Protein AF-A0A2N6ND00-F1 (afdb_monomer_lite)

Structure (mmCIF, N/CA/C/O backbone):
data_AF-A0A2N6ND00-F1
#
_entry.id   AF-A0A2N6ND00-F1
#
loop_
_atom_site.group_PDB
_atom_site.id
_atom_site.type_symbol
_atom_site.label_atom_id
_atom_site.label_alt_id
_atom_site.label_comp_id
_atom_site.label_asym_id
_atom_site.label_entity_id
_atom_site.label_seq_id
_atom_site.pdbx_PDB_ins_code
_atom_site.Cartn_x
_atom_site.Cartn_y
_atom_site.Cartn_z
_atom_site.occupancy
_atom_site.B_iso_or_equiv
_atom_site.auth_seq_id
_atom_site.auth_comp_id
_atom_site.auth_asym_id
_atom_site.auth_atom_id
_atom_site.pdbx_PDB_model_num
ATOM 1 N N . MET A 1 1 ? 11.992 11.619 1.121 1.00 52.19 1 MET A N 1
ATOM 2 C CA . MET A 1 1 ? 11.443 10.351 0.588 1.00 52.19 1 MET A CA 1
ATOM 3 C C . MET A 1 1 ? 12.521 9.274 0.631 1.00 52.19 1 MET A C 1
ATOM 5 O O . MET A 1 1 ? 13.525 9.380 -0.052 1.00 52.19 1 MET A O 1
ATOM 9 N N . HIS A 1 2 ? 12.404 8.328 1.546 1.00 53.09 2 HIS A N 1
ATOM 10 C CA . HIS A 1 2 ? 13.396 7.275 1.751 1.00 53.09 2 HIS A CA 1
ATOM 11 C C . HIS A 1 2 ? 12.989 6.068 0.902 1.00 53.09 2 HIS A C 1
ATOM 13 O O . HIS A 1 2 ? 11.805 5.759 0.855 1.00 53.09 2 HIS A O 1
ATOM 19 N N . MET A 1 3 ? 13.927 5.393 0.233 1.00 56.31 3 MET A N 1
ATOM 20 C CA . MET A 1 3 ? 13.636 4.050 -0.269 1.00 56.31 3 MET A CA 1
ATOM 21 C C . MET A 1 3 ? 13.481 3.129 0.936 1.00 56.31 3 MET A C 1
ATOM 23 O O . MET A 1 3 ? 14.463 2.821 1.609 1.00 56.31 3 MET A O 1
ATOM 27 N N . THR A 1 4 ? 12.254 2.693 1.205 1.00 61.47 4 THR A N 1
ATOM 28 C CA . THR A 1 4 ? 11.994 1.665 2.213 1.00 61.47 4 THR A CA 1
ATOM 29 C C . THR A 1 4 ? 12.419 0.311 1.647 1.00 61.47 4 THR A C 1
ATOM 31 O O . THR A 1 4 ? 11.641 -0.390 0.999 1.00 61.47 4 THR A O 1
ATOM 34 N N . GLU A 1 5 ? 13.694 -0.025 1.846 1.00 63.81 5 GLU A N 1
ATOM 35 C CA . GLU A 1 5 ? 14.272 -1.328 1.480 1.00 63.81 5 GLU A CA 1
ATOM 36 C C . GLU A 1 5 ? 14.018 -2.401 2.549 1.00 63.81 5 GLU A C 1
ATOM 38 O O . GLU A 1 5 ? 14.155 -3.595 2.287 1.00 63.81 5 GLU A O 1
ATOM 43 N N . VAL A 1 6 ? 13.644 -1.978 3.758 1.00 74.44 6 VAL A N 1
ATOM 44 C CA . VAL A 1 6 ? 13.417 -2.852 4.909 1.00 74.44 6 VAL A CA 1
ATOM 45 C C . VAL A 1 6 ? 11.922 -2.956 5.169 1.00 74.44 6 VAL A C 1
ATOM 47 O O . VAL A 1 6 ? 11.219 -1.948 5.205 1.00 74.44 6 VAL A O 1
ATOM 50 N N . LEU A 1 7 ? 11.442 -4.185 5.357 1.00 73.88 7 LEU A N 1
ATOM 51 C CA . LEU A 1 7 ? 10.077 -4.434 5.806 1.00 73.88 7 LEU A CA 1
ATOM 52 C C . LEU A 1 7 ? 9.805 -3.661 7.106 1.00 73.88 7 LEU A C 1
ATOM 54 O O . LEU A 1 7 ? 10.643 -3.709 8.011 1.00 73.88 7 LEU A O 1
ATOM 58 N N . PRO A 1 8 ? 8.643 -2.999 7.240 1.00 81.38 8 PRO A N 1
ATOM 59 C CA . PRO A 1 8 ? 8.178 -2.563 8.547 1.00 81.38 8 PRO A CA 1
ATOM 60 C C . PRO A 1 8 ? 8.173 -3.746 9.520 1.00 81.38 8 PRO A C 1
ATOM 62 O O . PRO A 1 8 ? 7.940 -4.891 9.120 1.00 81.38 8 PRO A O 1
ATOM 65 N N . GLU A 1 9 ? 8.438 -3.473 10.795 1.00 90.50 9 GLU A N 1
ATOM 66 C CA . GLU A 1 9 ? 8.242 -4.477 11.836 1.00 90.50 9 GLU A CA 1
ATOM 67 C C . GLU A 1 9 ? 6.787 -4.959 11.801 1.00 90.50 9 GLU A C 1
ATOM 69 O O . GLU A 1 9 ? 5.864 -4.152 11.700 1.00 90.50 9 GLU A O 1
ATOM 74 N N . ALA A 1 10 ? 6.580 -6.275 11.840 1.00 90.62 10 ALA A N 1
ATOM 75 C CA . ALA A 1 10 ? 5.242 -6.844 11.745 1.00 90.62 10 ALA A CA 1
ATOM 76 C C . ALA A 1 10 ? 4.348 -6.309 12.875 1.00 90.62 10 ALA A C 1
ATOM 78 O O . ALA A 1 10 ? 4.723 -6.383 14.044 1.00 90.62 10 ALA A O 1
ATOM 79 N N . GLY A 1 11 ? 3.164 -5.799 12.529 1.00 94.62 11 GLY A N 1
ATOM 80 C CA . GLY A 1 11 ? 2.217 -5.239 13.498 1.00 94.62 11 GLY A CA 1
ATOM 81 C C . GLY A 1 11 ? 2.370 -3.732 13.724 1.00 94.62 11 GLY A C 1
ATOM 82 O O . GLY A 1 11 ? 1.474 -3.118 14.304 1.00 94.62 11 GLY A O 1
ATOM 83 N N . VAL A 1 12 ? 3.445 -3.100 13.234 1.00 94.75 12 VAL A N 1
ATOM 84 C CA . VAL A 1 12 ? 3.668 -1.665 13.460 1.00 94.75 12 VAL A CA 1
ATOM 85 C C . VAL A 1 12 ? 2.579 -0.801 12.819 1.00 94.75 12 VAL A C 1
ATOM 87 O O . VAL A 1 12 ? 2.194 0.222 13.385 1.00 94.75 12 VAL A O 1
ATOM 90 N N . ILE A 1 13 ? 2.043 -1.198 11.659 1.00 94.25 13 ILE A N 1
ATOM 91 C CA . ILE A 1 13 ? 0.960 -0.461 10.993 1.00 94.25 13 ILE A CA 1
ATOM 92 C C . ILE A 1 13 ? -0.318 -0.600 11.814 1.00 94.25 13 ILE A C 1
ATOM 94 O O . ILE A 1 13 ? -1.004 0.392 12.058 1.00 94.25 13 ILE A O 1
ATOM 98 N N . THR A 1 14 ? -0.600 -1.806 12.298 1.00 96.88 14 THR A N 1
ATOM 99 C CA . THR A 1 14 ? -1.745 -2.096 13.165 1.00 96.88 14 THR A CA 1
ATOM 100 C C . THR A 1 14 ? -1.694 -1.270 14.448 1.00 96.88 14 THR A C 1
ATOM 102 O O . THR A 1 14 ? -2.686 -0.635 14.815 1.00 96.88 14 THR A O 1
ATOM 105 N N . ASP A 1 15 ? -0.533 -1.202 15.096 1.00 97.88 15 ASP A N 1
ATOM 106 C CA . ASP A 1 15 ? -0.332 -0.425 16.320 1.00 97.88 15 ASP A CA 1
ATOM 107 C C . ASP A 1 15 ? -0.514 1.078 16.081 1.00 97.88 15 ASP A C 1
ATOM 109 O O . ASP A 1 15 ? -1.209 1.754 16.849 1.00 97.88 15 ASP A O 1
ATOM 113 N N . MET A 1 16 ? 0.036 1.605 14.981 1.00 96.50 16 MET A N 1
ATOM 114 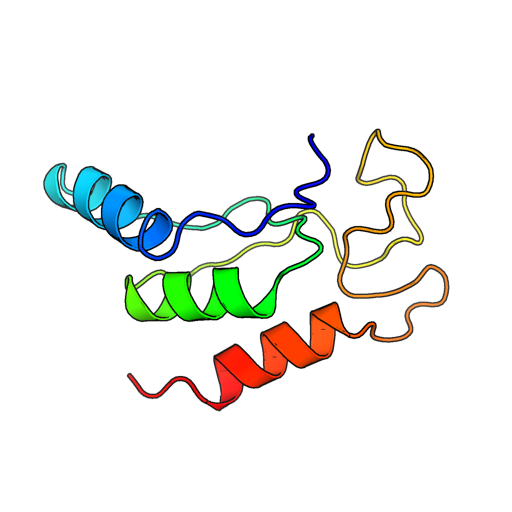C CA . MET A 1 16 ? -0.180 2.998 14.581 1.00 96.50 16 MET A CA 1
ATOM 115 C C . MET A 1 16 ? -1.666 3.283 14.339 1.00 96.50 16 MET A C 1
ATO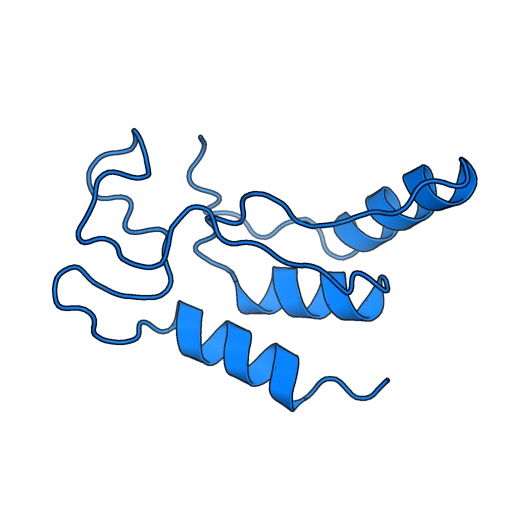M 117 O O . MET A 1 16 ? -2.196 4.274 14.846 1.00 96.50 16 MET A O 1
ATOM 121 N N . VAL A 1 17 ? -2.361 2.404 13.611 1.00 97.06 17 VAL A N 1
ATOM 122 C CA . VAL A 1 17 ? -3.795 2.549 13.333 1.00 97.06 17 VAL A CA 1
ATOM 123 C C . VAL A 1 17 ? -4.608 2.547 14.626 1.00 97.06 17 VAL A C 1
ATOM 125 O O . VAL A 1 17 ? -5.451 3.424 14.816 1.00 97.06 17 VAL A O 1
ATOM 128 N N . ASN A 1 18 ? -4.331 1.618 15.541 1.00 97.81 18 ASN A N 1
ATOM 129 C CA . ASN A 1 18 ? -5.006 1.539 16.835 1.00 97.81 18 ASN A CA 1
ATOM 130 C C . ASN A 1 18 ? -4.776 2.797 17.682 1.00 97.81 18 ASN A C 1
ATOM 132 O O . ASN A 1 18 ? -5.719 3.310 18.290 1.00 97.81 18 ASN A O 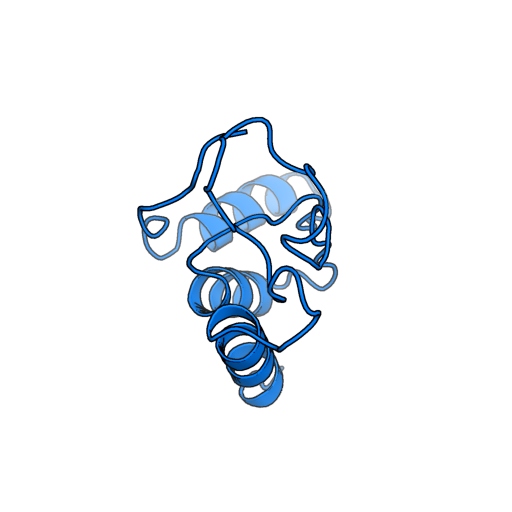1
ATOM 136 N N . SER A 1 19 ? -3.553 3.332 17.675 1.00 98.06 19 SER A N 1
ATOM 137 C CA . SER A 1 19 ? -3.211 4.572 18.374 1.00 98.06 19 SER A CA 1
ATOM 138 C C . SER A 1 19 ? -4.063 5.749 17.887 1.00 98.06 19 SER A C 1
ATOM 140 O O . SER A 1 19 ? -4.724 6.405 18.694 1.00 98.06 19 SER A O 1
ATOM 142 N N . TYR A 1 20 ? -4.163 5.969 16.572 1.00 97.50 20 TYR A N 1
ATOM 143 C CA . TYR A 1 20 ? -4.998 7.045 16.023 1.00 97.50 20 TYR A CA 1
ATOM 144 C C . TYR A 1 20 ? -6.502 6.794 16.206 1.00 97.50 20 TYR A C 1
ATOM 146 O O . TYR A 1 20 ? -7.236 7.719 16.564 1.00 97.50 20 TYR A O 1
ATOM 154 N N . LYS A 1 21 ? -6.969 5.548 16.056 1.00 96.31 21 LYS A N 1
ATOM 155 C CA . LYS A 1 21 ? -8.373 5.184 16.312 1.00 96.31 21 LYS A CA 1
ATOM 156 C C . LYS A 1 21 ? -8.781 5.434 17.765 1.00 96.31 21 LYS A C 1
ATOM 158 O O . LYS A 1 21 ? -9.910 5.853 18.006 1.00 96.31 21 LYS A O 1
ATOM 163 N N . SER A 1 22 ? -7.870 5.260 18.729 1.00 97.75 22 SER A N 1
ATOM 164 C CA . SER A 1 22 ? -8.132 5.573 20.145 1.00 97.75 22 SER A CA 1
ATOM 165 C C . SER A 1 22 ? -8.431 7.058 20.398 1.00 97.75 22 SER A C 1
ATOM 167 O O . SER A 1 22 ? -9.088 7.402 21.378 1.00 97.75 22 SER A O 1
ATOM 169 N N . LEU A 1 23 ? -8.008 7.931 19.477 1.00 98.06 23 LEU A N 1
ATOM 170 C CA . LEU A 1 23 ? -8.296 9.365 19.476 1.00 98.06 23 LEU A CA 1
ATOM 171 C C . LEU A 1 23 ? -9.579 9.717 18.699 1.00 98.06 23 LEU A C 1
ATOM 173 O O . LEU A 1 23 ? -9.902 10.895 18.560 1.00 98.06 23 LEU A O 1
ATOM 177 N N . GLY A 1 24 ? -10.302 8.721 18.173 1.00 97.50 24 GLY A N 1
ATOM 178 C CA . GLY A 1 24 ? -11.470 8.919 17.313 1.00 97.50 24 GLY A CA 1
ATOM 179 C C . GLY A 1 24 ? -11.124 9.367 15.890 1.00 97.50 24 GLY A C 1
ATOM 180 O O . GLY A 1 24 ? -11.974 9.947 15.219 1.00 97.50 24 GLY A O 1
ATOM 181 N N . LEU A 1 25 ? -9.883 9.141 15.440 1.00 97.12 25 LEU A N 1
ATOM 182 C CA . LEU A 1 25 ? -9.414 9.531 14.111 1.00 97.12 25 LEU A CA 1
ATOM 183 C C . LEU A 1 25 ? -9.475 8.361 13.124 1.00 97.12 25 LEU A C 1
ATOM 185 O O . LEU A 1 25 ? -9.200 7.211 13.468 1.00 97.12 25 LEU A O 1
ATOM 189 N N . GLU A 1 26 ? -9.781 8.682 11.870 1.00 95.31 26 GLU A N 1
ATOM 190 C CA . GLU A 1 26 ? -9.636 7.766 10.740 1.00 95.31 26 GLU A CA 1
ATOM 191 C C . GLU A 1 26 ? -8.195 7.765 10.226 1.00 95.31 26 GLU A C 1
ATOM 193 O O . GLU A 1 26 ? -7.503 8.787 10.257 1.00 95.31 26 GLU A O 1
ATOM 198 N N . VAL A 1 27 ? -7.753 6.620 9.708 1.00 96.25 27 VAL A N 1
ATOM 199 C CA . VAL A 1 27 ? -6.395 6.436 9.191 1.00 96.25 27 VAL A CA 1
ATOM 200 C C . VAL A 1 27 ? -6.461 5.958 7.749 1.00 96.25 27 VAL A C 1
ATOM 202 O O . VAL A 1 27 ? -7.218 5.047 7.424 1.00 96.25 27 VAL A O 1
ATOM 205 N N . ARG A 1 28 ? -5.641 6.574 6.896 1.00 96.00 28 ARG A N 1
ATOM 206 C CA . ARG A 1 28 ? -5.463 6.216 5.486 1.00 96.00 28 ARG A CA 1
ATOM 207 C C . ARG A 1 28 ? -3.980 6.200 5.136 1.00 96.00 28 ARG A C 1
ATOM 209 O O . ARG A 1 28 ? -3.211 6.965 5.721 1.00 96.00 28 ARG A O 1
ATOM 216 N N . ILE A 1 29 ? -3.592 5.403 4.146 1.00 94.12 29 ILE A N 1
ATOM 217 C CA . ILE A 1 29 ? -2.254 5.493 3.550 1.00 94.12 29 ILE A CA 1
ATOM 218 C C . ILE A 1 29 ? -2.331 6.500 2.404 1.00 94.12 29 ILE A C 1
ATOM 220 O O . ILE A 1 29 ? -3.061 6.281 1.443 1.00 94.12 29 ILE A O 1
ATOM 224 N N . ALA A 1 30 ? -1.609 7.615 2.510 1.00 93.12 30 ALA A N 1
ATOM 225 C CA . ALA A 1 30 ? -1.732 8.725 1.562 1.00 93.12 30 ALA A CA 1
ATOM 226 C C . ALA A 1 30 ? -0.699 8.704 0.418 1.00 93.12 30 ALA A C 1
ATOM 228 O O . ALA A 1 30 ? -0.990 9.200 -0.668 1.00 93.12 30 ALA A O 1
ATOM 229 N N . GLU A 1 31 ? 0.501 8.166 0.651 1.00 89.06 31 GLU A N 1
ATOM 230 C CA . GLU A 1 31 ? 1.653 8.376 -0.242 1.00 89.06 31 GLU A CA 1
ATOM 231 C C . GLU A 1 31 ? 2.552 7.128 -0.324 1.00 89.06 31 GLU A C 1
ATOM 233 O O . GLU A 1 31 ? 3.744 7.190 -0.053 1.00 89.06 31 GLU A O 1
ATOM 238 N N . MET A 1 32 ? 1.992 5.956 -0.641 1.00 86.94 32 MET A N 1
ATOM 239 C CA . MET A 1 32 ? 2.764 4.708 -0.625 1.00 86.94 32 MET A CA 1
ATOM 240 C C . MET A 1 32 ? 3.746 4.593 -1.801 1.00 86.94 32 MET A C 1
ATOM 242 O O . MET A 1 32 ? 3.339 4.533 -2.966 1.00 86.94 32 MET A O 1
ATOM 246 N N . ASP A 1 33 ? 5.030 4.458 -1.478 1.00 77.06 33 ASP A N 1
ATOM 247 C CA . ASP A 1 33 ? 6.159 4.285 -2.396 1.00 77.06 33 ASP A CA 1
ATOM 248 C C . ASP A 1 33 ? 7.139 3.204 -1.888 1.00 77.06 33 ASP A C 1
ATOM 250 O O . ASP A 1 33 ? 8.318 3.439 -1.628 1.00 77.06 33 ASP A O 1
ATOM 254 N N . ALA A 1 34 ? 6.648 1.979 -1.710 1.00 67.31 34 ALA A N 1
ATOM 255 C CA . ALA A 1 34 ? 7.432 0.895 -1.123 1.00 67.31 34 ALA A CA 1
ATOM 256 C C . ALA A 1 34 ? 7.935 -0.094 -2.180 1.00 67.31 34 ALA A C 1
ATOM 258 O O . ALA A 1 34 ? 7.210 -0.472 -3.086 1.00 67.31 34 ALA A O 1
ATOM 259 N N . VAL A 1 35 ? 9.122 -0.674 -1.993 1.00 67.31 35 VAL A N 1
ATOM 260 C CA . VAL A 1 35 ? 9.500 -1.877 -2.765 1.00 67.31 35 VAL A CA 1
ATOM 261 C C . VAL A 1 35 ? 8.639 -3.085 -2.345 1.00 67.31 35 VAL A C 1
ATOM 263 O O . VAL A 1 35 ? 8.480 -4.048 -3.096 1.00 67.31 35 VAL A O 1
ATOM 266 N N . ILE A 1 36 ? 8.035 -3.021 -1.152 1.00 75.25 36 ILE A N 1
ATOM 267 C CA . ILE A 1 36 ? 7.421 -4.156 -0.459 1.00 75.25 36 ILE A CA 1
ATOM 268 C C . ILE A 1 36 ? 5.913 -3.944 -0.260 1.00 75.25 36 ILE A C 1
ATOM 270 O O . ILE A 1 36 ? 5.381 -3.981 0.848 1.00 75.25 36 ILE A O 1
ATOM 274 N N . TYR A 1 37 ? 5.209 -3.711 -1.365 1.00 80.06 37 TYR A N 1
ATOM 275 C CA . TYR A 1 37 ? 3.786 -3.375 -1.353 1.00 80.06 37 TYR A CA 1
ATOM 276 C C . TYR A 1 37 ? 2.870 -4.438 -0.731 1.00 80.06 37 TYR A C 1
ATOM 278 O O . TYR A 1 37 ? 1.916 -4.083 -0.048 1.00 80.06 37 TYR A O 1
ATOM 286 N N . GLY A 1 38 ? 3.131 -5.729 -0.958 1.00 85.00 38 GLY A N 1
ATOM 287 C CA . GLY A 1 38 ? 2.216 -6.798 -0.538 1.00 85.00 38 GLY A CA 1
ATOM 288 C C . GLY A 1 38 ? 2.007 -6.859 0.977 1.00 85.00 38 GLY A C 1
ATOM 289 O O . GLY A 1 38 ? 0.870 -6.880 1.429 1.00 85.00 38 GLY A O 1
ATOM 290 N N . ALA A 1 39 ? 3.093 -6.828 1.756 1.00 89.00 39 ALA A N 1
ATOM 291 C CA . ALA A 1 39 ? 3.023 -6.910 3.217 1.00 89.00 39 ALA A CA 1
ATOM 292 C C . ALA A 1 39 ? 2.375 -5.664 3.840 1.00 89.00 39 ALA A C 1
ATOM 294 O O . ALA A 1 39 ? 1.558 -5.780 4.746 1.00 89.00 39 ALA A O 1
ATOM 295 N N . VAL A 1 40 ? 2.706 -4.477 3.319 1.00 90.94 40 VAL A N 1
ATOM 296 C CA . VAL A 1 40 ? 2.122 -3.211 3.788 1.00 90.94 40 VAL A CA 1
ATOM 297 C C . VAL A 1 40 ? 0.619 -3.179 3.526 1.00 90.94 40 VAL A C 1
ATOM 299 O O . VAL A 1 40 ? -0.145 -2.808 4.411 1.00 90.94 40 VAL A O 1
ATOM 302 N N . VAL A 1 41 ? 0.190 -3.580 2.324 1.00 94.19 41 VAL A N 1
ATOM 303 C CA . VAL A 1 41 ? -1.233 -3.628 1.966 1.00 94.19 41 VAL A CA 1
ATOM 304 C C . VAL A 1 41 ? -1.967 -4.671 2.804 1.00 94.19 41 VAL A C 1
ATOM 306 O O . VAL A 1 41 ? -3.023 -4.358 3.339 1.00 94.19 41 VAL A O 1
ATOM 309 N N . ASP A 1 42 ? -1.411 -5.873 2.959 1.00 94.25 42 ASP A N 1
ATOM 310 C CA . ASP A 1 42 ? -2.026 -6.938 3.756 1.00 94.25 42 ASP A CA 1
ATOM 311 C C . ASP A 1 42 ? -2.260 -6.505 5.211 1.00 94.25 42 ASP A C 1
ATOM 313 O O . ASP A 1 42 ? -3.382 -6.597 5.712 1.00 94.25 42 ASP A O 1
ATOM 317 N N . GLU A 1 43 ? -1.242 -5.948 5.872 1.00 94.88 43 GLU A N 1
ATOM 318 C CA . GLU A 1 43 ? -1.394 -5.478 7.248 1.00 94.88 43 GLU A CA 1
ATOM 319 C C . GLU A 1 43 ? -2.359 -4.286 7.339 1.00 94.88 43 GLU A C 1
ATOM 321 O O . GLU A 1 43 ? -3.204 -4.240 8.232 1.00 94.88 43 GLU A O 1
ATOM 326 N N . ALA A 1 44 ? -2.289 -3.339 6.397 1.00 94.88 44 ALA A N 1
ATOM 327 C CA . ALA A 1 44 ? -3.184 -2.186 6.373 1.00 94.88 44 ALA A CA 1
ATOM 328 C C . ALA A 1 44 ? -4.662 -2.600 6.279 1.00 94.88 44 ALA A C 1
ATOM 330 O O . ALA A 1 44 ? -5.499 -2.054 7.003 1.00 94.88 44 ALA A O 1
ATOM 331 N N . LEU A 1 45 ? -4.977 -3.586 5.433 1.00 95.56 45 LEU A N 1
ATOM 332 C CA . LEU A 1 45 ? -6.329 -4.127 5.294 1.00 95.56 45 LEU A CA 1
ATOM 333 C C . LEU A 1 45 ? -6.810 -4.763 6.605 1.00 95.56 45 LEU A C 1
ATOM 335 O O . LEU A 1 45 ? -7.895 -4.432 7.082 1.00 95.56 45 LEU A O 1
ATOM 339 N N . HIS A 1 46 ? -5.983 -5.596 7.246 1.00 95.38 46 HIS A N 1
ATOM 340 C CA . HIS A 1 46 ? -6.319 -6.219 8.534 1.00 95.38 46 HIS A CA 1
ATOM 341 C C . HIS A 1 46 ? -6.413 -5.210 9.692 1.00 95.38 46 HIS A C 1
ATOM 343 O O . HIS A 1 46 ? -7.192 -5.410 10.624 1.00 95.38 46 HIS A O 1
ATOM 349 N N . ALA A 1 47 ? -5.691 -4.089 9.619 1.00 95.69 47 ALA A N 1
ATOM 350 C CA . ALA A 1 47 ? -5.838 -2.964 10.544 1.00 95.69 47 ALA A CA 1
ATOM 351 C C . ALA A 1 47 ? -7.120 -2.134 10.287 1.00 95.69 47 ALA A C 1
ATOM 353 O O . ALA A 1 47 ? -7.474 -1.240 11.070 1.00 95.69 47 ALA A O 1
ATOM 354 N N . GLY A 1 48 ? -7.846 -2.425 9.204 1.00 95.00 48 GLY A N 1
ATOM 355 C CA . GLY A 1 48 ? -9.084 -1.762 8.812 1.00 95.00 48 GLY A CA 1
ATOM 356 C C . GLY A 1 48 ? -8.870 -0.420 8.112 1.00 95.00 48 GLY A C 1
ATOM 357 O O . GLY A 1 48 ? -9.690 0.480 8.293 1.00 95.00 48 GLY A O 1
ATOM 358 N N . ILE A 1 49 ? -7.765 -0.254 7.379 1.00 96.00 49 ILE A N 1
ATOM 359 C CA . ILE A 1 49 ? -7.585 0.854 6.433 1.00 96.00 49 ILE A CA 1
ATOM 360 C C . ILE A 1 49 ? -8.336 0.513 5.143 1.00 96.00 49 ILE A C 1
ATOM 362 O O . ILE A 1 49 ? -8.109 -0.535 4.544 1.00 96.00 49 ILE A O 1
ATOM 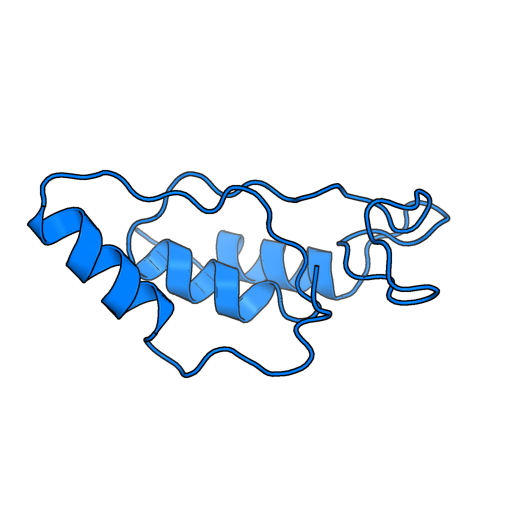366 N N . THR A 1 50 ? -9.202 1.419 4.690 1.00 92.50 50 THR A N 1
ATOM 367 C CA . THR A 1 50 ? -9.989 1.264 3.452 1.00 92.50 50 THR A CA 1
ATOM 368 C C . THR A 1 50 ? -9.468 2.098 2.288 1.00 92.50 50 THR A C 1
ATOM 370 O O . THR A 1 50 ? -9.822 1.839 1.141 1.00 92.50 50 THR A O 1
ATOM 373 N N . ASP A 1 51 ? -8.610 3.079 2.572 1.00 95.19 51 ASP A N 1
ATOM 374 C CA . ASP A 1 51 ? -8.132 4.062 1.604 1.00 95.19 51 ASP A CA 1
ATOM 375 C C . ASP A 1 51 ? -6.602 4.045 1.537 1.00 95.19 51 ASP A C 1
ATOM 377 O O . ASP A 1 51 ? -5.905 4.403 2.496 1.00 95.19 51 ASP A O 1
ATOM 381 N N . ILE A 1 52 ? -6.081 3.612 0.385 1.00 94.00 52 ILE A N 1
ATOM 382 C CA . ILE A 1 52 ? -4.648 3.469 0.111 1.00 94.00 52 ILE A CA 1
ATOM 383 C C . ILE A 1 52 ? -4.314 4.183 -1.199 1.00 94.00 52 ILE A C 1
ATOM 385 O O . ILE A 1 52 ? -4.802 3.823 -2.270 1.00 94.00 52 ILE A O 1
ATOM 389 N N . HIS A 1 53 ? -3.467 5.203 -1.109 1.00 92.69 53 HIS A N 1
ATOM 390 C CA . HIS A 1 53 ? -3.004 6.018 -2.223 1.00 92.69 53 HIS A CA 1
ATOM 391 C C . HIS A 1 53 ? -1.508 5.793 -2.452 1.00 92.69 53 HIS A C 1
ATOM 393 O O . HIS A 1 53 ? -0.718 5.713 -1.511 1.00 92.69 53 HIS A O 1
ATOM 399 N N . PHE A 1 54 ? -1.124 5.711 -3.723 1.00 89.31 54 PHE A N 1
ATOM 400 C CA . PHE A 1 54 ? 0.261 5.549 -4.156 1.00 89.31 54 PHE A CA 1
ATOM 401 C C . PHE A 1 54 ? 0.825 6.899 -4.582 1.00 89.31 54 PHE A C 1
ATOM 403 O O . PHE A 1 54 ? 0.133 7.675 -5.250 1.00 89.31 54 PHE A O 1
ATOM 410 N N . TRP A 1 55 ? 2.090 7.167 -4.259 1.00 88.06 55 TRP A N 1
ATOM 411 C CA . TRP A 1 55 ? 2.761 8.394 -4.690 1.00 88.06 55 TRP A CA 1
ATOM 412 C C . TRP A 1 55 ? 3.290 8.274 -6.129 1.00 88.06 55 TRP A C 1
ATOM 414 O O . TRP A 1 55 ? 4.490 8.270 -6.399 1.00 88.06 55 TRP A O 1
ATOM 424 N N . GLY A 1 56 ? 2.352 8.128 -7.066 1.00 88.69 56 GLY A N 1
ATOM 425 C CA . GLY A 1 56 ? 2.614 7.769 -8.458 1.00 88.69 56 GLY A CA 1
ATOM 426 C C . GLY A 1 56 ? 2.357 6.287 -8.732 1.00 88.69 56 GLY A C 1
ATOM 427 O O . GLY A 1 56 ? 2.126 5.492 -7.828 1.00 88.69 56 GLY A O 1
ATOM 428 N N . PHE A 1 57 ? 2.366 5.908 -10.009 1.00 88.50 57 PHE A N 1
ATOM 429 C CA . PHE A 1 57 ? 2.138 4.517 -10.421 1.00 88.50 57 PHE A CA 1
ATOM 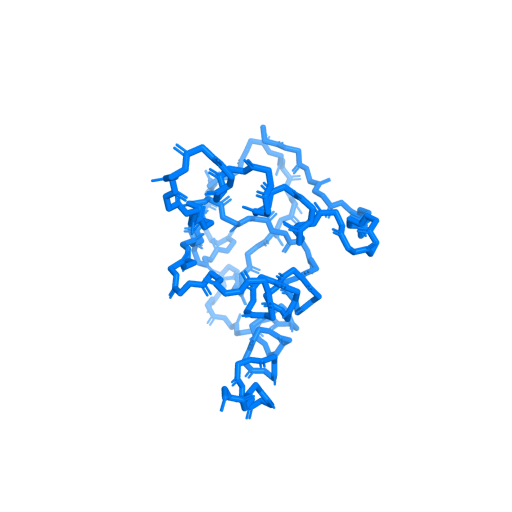430 C C . PHE A 1 57 ? 3.278 3.941 -11.273 1.00 88.50 57 PHE A C 1
ATOM 432 O O . PHE A 1 57 ? 3.482 2.734 -11.261 1.00 88.50 57 PHE A O 1
ATOM 439 N N . THR A 1 58 ? 4.060 4.774 -11.965 1.00 90.56 58 THR A N 1
ATOM 440 C CA . THR A 1 58 ? 5.119 4.348 -12.896 1.00 90.56 58 THR A CA 1
ATOM 441 C C . THR A 1 58 ? 6.481 4.938 -12.543 1.00 90.56 58 THR A C 1
ATOM 443 O O . THR A 1 58 ? 6.588 6.115 -12.202 1.00 90.56 58 THR A O 1
ATOM 446 N N . ASP A 1 59 ? 7.538 4.154 -12.744 1.00 88.31 59 ASP A N 1
ATOM 447 C CA . ASP A 1 59 ? 8.934 4.596 -12.657 1.00 88.31 59 ASP A CA 1
ATOM 448 C C . ASP A 1 59 ? 9.369 5.484 -13.845 1.00 88.31 59 ASP A C 1
ATOM 450 O O . ASP A 1 59 ? 10.516 5.937 -13.907 1.00 88.31 59 ASP A O 1
ATOM 454 N N . GLY A 1 60 ? 8.483 5.709 -14.825 1.00 87.00 60 GLY A N 1
ATOM 455 C CA . GLY A 1 60 ? 8.707 6.566 -15.996 1.00 87.00 60 GLY A CA 1
ATOM 456 C C . GLY A 1 60 ? 8.788 8.060 -15.678 1.00 87.00 60 GLY A C 1
ATOM 457 O O . GLY A 1 60 ? 9.253 8.840 -16.509 1.00 87.00 60 GLY A O 1
ATOM 458 N N . HIS A 1 61 ? 8.381 8.460 -14.474 1.00 83.31 61 HIS A N 1
ATOM 459 C CA . HIS A 1 61 ? 8.483 9.830 -13.988 1.00 83.31 61 HIS A CA 1
ATOM 460 C C . HIS A 1 61 ? 9.282 9.878 -12.687 1.00 83.31 61 HIS A C 1
ATOM 462 O O . HIS A 1 61 ? 9.292 8.927 -11.907 1.00 83.31 61 HIS A O 1
ATOM 468 N N . ASN A 1 62 ? 9.926 11.018 -12.431 1.00 70.06 62 ASN A N 1
ATOM 469 C CA . ASN A 1 62 ? 10.689 11.232 -11.205 1.00 70.06 62 ASN A CA 1
ATOM 470 C C . ASN A 1 62 ? 9.755 11.656 -10.060 1.00 70.06 62 ASN A C 1
ATOM 472 O O . ASN A 1 62 ? 9.736 12.810 -9.641 1.00 70.06 62 ASN A O 1
ATOM 476 N N . TYR A 1 63 ? 8.932 10.717 -9.586 1.00 71.50 6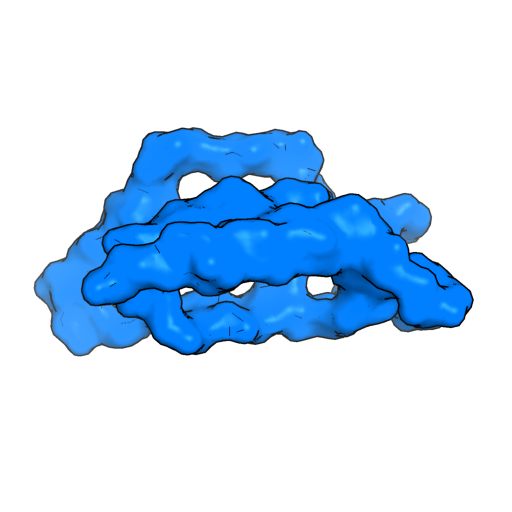3 TYR A N 1
ATOM 477 C CA . TYR A 1 63 ? 8.107 10.908 -8.384 1.00 71.50 63 TYR A CA 1
ATOM 478 C C . TYR A 1 63 ? 8.928 10.828 -7.088 1.00 71.50 63 TYR A C 1
ATOM 480 O O . TYR A 1 63 ? 8.455 11.235 -6.031 1.00 71.50 63 TYR A O 1
ATOM 488 N N . THR A 1 64 ? 10.171 10.351 -7.192 1.00 68.75 64 THR A N 1
ATOM 489 C CA . THR A 1 64 ? 11.158 10.262 -6.117 1.00 68.75 64 THR A CA 1
ATOM 490 C C . THR A 1 64 ? 12.384 11.120 -6.431 1.00 68.75 64 THR A C 1
ATOM 492 O O . THR A 1 64 ? 12.716 11.345 -7.592 1.00 68.75 64 THR A O 1
ATOM 495 N N . TRP A 1 65 ? 13.057 11.611 -5.387 1.00 66.19 65 TRP A N 1
ATOM 496 C CA . TRP A 1 65 ? 14.353 12.302 -5.497 1.00 66.19 65 TRP A CA 1
ATOM 497 C C . TRP A 1 65 ? 15.539 11.325 -5.455 1.00 66.19 65 TRP A C 1
ATOM 499 O O . TRP A 1 65 ? 16.685 11.759 -5.548 1.00 66.19 65 TRP A O 1
ATOM 509 N N . VAL A 1 66 ? 15.274 10.024 -5.281 1.00 71.75 66 VAL A N 1
ATOM 510 C CA . VAL A 1 66 ? 16.295 8.974 -5.287 1.00 71.75 66 VAL A CA 1
ATOM 511 C C . VAL A 1 66 ? 16.442 8.437 -6.707 1.00 71.75 66 VAL A C 1
ATOM 513 O O . VAL A 1 66 ? 15.564 7.741 -7.222 1.00 71.75 66 VAL A O 1
ATOM 516 N N . ASP A 1 67 ? 17.568 8.756 -7.340 1.00 71.94 67 ASP A N 1
ATOM 517 C CA . ASP A 1 67 ? 17.863 8.284 -8.689 1.00 71.94 67 ASP A CA 1
ATOM 518 C C . ASP A 1 67 ? 17.900 6.751 -8.743 1.00 71.94 67 ASP A C 1
ATOM 520 O O . ASP A 1 67 ? 18.458 6.083 -7.876 1.00 71.94 67 ASP A O 1
ATOM 524 N N . HIS A 1 68 ? 17.303 6.191 -9.799 1.00 74.88 68 HIS A N 1
ATOM 525 C CA . HIS A 1 68 ? 17.236 4.747 -10.068 1.00 74.88 68 HIS A CA 1
ATOM 526 C C . HIS A 1 68 ? 16.476 3.892 -9.037 1.00 74.88 68 HIS A C 1
ATOM 528 O O . HIS A 1 68 ? 16.487 2.670 -9.165 1.00 74.88 68 HIS A O 1
ATOM 534 N N . ALA A 1 69 ? 15.760 4.501 -8.086 1.00 76.88 69 ALA A N 1
ATOM 535 C CA . ALA A 1 69 ? 15.022 3.778 -7.049 1.00 76.88 69 ALA A CA 1
ATOM 536 C C . ALA A 1 69 ? 13.941 2.829 -7.584 1.00 76.88 69 ALA A C 1
ATOM 538 O O . ALA A 1 69 ? 13.720 1.763 -7.020 1.00 76.88 69 ALA A O 1
ATOM 539 N N . GLY A 1 70 ? 13.245 3.240 -8.650 1.00 82.75 70 GLY A N 1
ATOM 540 C CA . GLY A 1 70 ? 12.104 2.520 -9.217 1.00 82.75 70 GLY A CA 1
ATOM 541 C C . GLY A 1 70 ? 11.129 1.964 -8.164 1.00 82.75 70 GLY A C 1
ATOM 542 O O . GLY A 1 70 ? 10.961 0.742 -8.103 1.00 82.75 70 GLY A O 1
ATOM 543 N N . PRO A 1 71 ? 10.526 2.798 -7.294 1.00 84.88 71 PRO A N 1
ATOM 544 C CA . PRO A 1 71 ? 9.782 2.308 -6.137 1.00 84.88 71 PRO A CA 1
ATOM 545 C C . PRO A 1 71 ? 8.325 1.939 -6.450 1.00 84.88 71 PRO A C 1
ATOM 547 O O . PRO A 1 71 ? 7.626 1.496 -5.550 1.00 84.88 71 PRO A O 1
ATOM 550 N N . LEU A 1 72 ? 7.838 2.124 -7.684 1.00 88.62 72 LEU A N 1
ATOM 551 C CA . LEU A 1 72 ? 6.404 2.046 -7.986 1.00 88.62 72 LEU A CA 1
ATOM 552 C C . LEU A 1 72 ? 5.989 0.713 -8.622 1.00 88.62 72 LEU A C 1
ATOM 554 O O . LEU A 1 72 ? 6.795 -0.192 -8.850 1.00 88.62 72 LEU A O 1
ATOM 558 N N . MET A 1 73 ? 4.693 0.568 -8.894 1.00 91.38 73 MET A N 1
ATOM 559 C CA . MET A 1 73 ? 4.096 -0.678 -9.384 1.00 91.38 73 MET A CA 1
ATOM 560 C C . MET A 1 73 ? 4.381 -0.978 -10.862 1.00 91.38 73 MET A C 1
ATOM 562 O O . MET A 1 73 ? 4.302 -2.140 -11.264 1.00 91.38 73 MET A O 1
ATOM 566 N N . PHE A 1 74 ? 4.723 0.032 -11.662 1.00 93.12 74 PHE A N 1
ATOM 567 C CA . PHE A 1 74 ? 4.957 -0.103 -13.099 1.00 93.12 74 PHE A CA 1
ATOM 568 C C . PHE A 1 74 ? 6.337 0.425 -13.495 1.00 93.12 74 PHE A C 1
ATOM 570 O O . PHE A 1 74 ? 6.805 1.422 -12.948 1.00 93.12 74 PHE A O 1
ATOM 577 N N . ASP A 1 75 ? 6.988 -0.229 -14.455 1.00 92.00 75 ASP A N 1
ATOM 578 C CA . ASP A 1 75 ? 8.281 0.219 -14.976 1.00 92.00 75 ASP A CA 1
ATOM 579 C C . ASP A 1 75 ? 8.146 1.469 -15.875 1.00 92.00 75 ASP A C 1
ATOM 581 O O . ASP A 1 75 ? 7.060 2.035 -16.056 1.00 92.00 75 ASP A O 1
ATOM 585 N N . LYS A 1 76 ? 9.270 1.914 -16.453 1.00 91.69 76 LYS A N 1
ATOM 586 C CA . LYS A 1 76 ? 9.334 3.079 -17.357 1.00 91.69 76 LYS A CA 1
ATOM 587 C C . LYS A 1 76 ? 8.576 2.887 -18.675 1.00 91.69 76 LYS A C 1
ATOM 589 O O . LYS A 1 76 ? 8.363 3.857 -19.397 1.00 91.69 76 LYS A O 1
ATOM 594 N N . GLN A 1 77 ? 8.221 1.652 -19.007 1.00 95.25 77 GLN A N 1
ATOM 595 C CA . GLN A 1 77 ? 7.474 1.256 -20.197 1.00 95.25 77 GLN A CA 1
ATOM 596 C C . GLN A 1 77 ? 6.033 0.849 -19.847 1.00 95.25 77 GLN A C 1
ATOM 598 O O . GLN A 1 77 ? 5.316 0.348 -20.710 1.00 95.25 77 GLN A O 1
ATOM 603 N N . TYR A 1 78 ? 5.593 1.115 -18.612 1.00 94.44 78 TYR A N 1
ATOM 604 C CA . TYR A 1 78 ? 4.269 0.783 -18.088 1.00 94.44 78 TYR A CA 1
ATOM 605 C C . TYR A 1 78 ? 3.981 -0.720 -17.976 1.00 94.44 78 TYR A C 1
ATOM 607 O O . TYR A 1 78 ? 2.818 -1.118 -17.891 1.00 94.44 78 TYR A O 1
ATOM 615 N N . HIS A 1 79 ? 5.003 -1.574 -17.927 1.00 96.38 79 HIS A N 1
ATOM 616 C CA . HIS A 1 79 ? 4.797 -2.978 -17.587 1.00 96.38 79 HIS A CA 1
ATOM 617 C C . HIS A 1 79 ? 4.642 -3.144 -16.077 1.00 96.38 79 HIS A C 1
ATOM 619 O O . HIS A 1 79 ? 5.354 -2.521 -15.285 1.00 96.38 79 HIS A O 1
ATOM 625 N N . ALA A 1 80 ? 3.713 -4.011 -15.675 1.00 95.62 80 ALA A N 1
ATOM 626 C CA . ALA A 1 80 ? 3.500 -4.349 -14.276 1.00 95.62 80 ALA A CA 1
ATOM 627 C C . ALA A 1 80 ? 4.734 -5.051 -13.687 1.00 95.62 80 ALA A C 1
ATOM 629 O O . ALA A 1 80 ? 5.232 -6.037 -14.235 1.00 95.62 80 ALA A O 1
ATOM 630 N N . LYS A 1 81 ? 5.202 -4.554 -12.542 1.00 92.88 81 LYS A N 1
ATOM 631 C CA . LYS A 1 81 ? 6.321 -5.113 -11.773 1.00 92.88 81 LYS A CA 1
ATOM 632 C C . LYS A 1 81 ? 5.814 -6.107 -10.718 1.00 92.88 81 LYS A C 1
ATOM 634 O O . LYS A 1 81 ? 4.620 -6.113 -10.417 1.00 92.88 81 LYS A O 1
ATOM 639 N N . PRO A 1 82 ? 6.695 -6.896 -10.069 1.00 92.12 82 PRO A N 1
ATOM 640 C CA . PRO A 1 82 ? 6.308 -7.768 -8.952 1.00 92.12 82 PRO A CA 1
ATOM 641 C C . PRO A 1 82 ? 5.505 -7.062 -7.847 1.00 92.12 82 PRO A C 1
ATOM 643 O O . PRO A 1 82 ? 4.592 -7.656 -7.282 1.00 92.12 82 PRO A O 1
ATOM 646 N N . ALA A 1 83 ? 5.789 -5.779 -7.604 1.00 90.44 83 ALA A N 1
ATOM 647 C CA . ALA A 1 83 ? 5.029 -4.897 -6.719 1.00 90.44 83 ALA A CA 1
ATOM 648 C C . ALA A 1 83 ? 3.516 -4.886 -7.011 1.00 90.44 83 ALA A C 1
ATOM 650 O O . ALA A 1 83 ? 2.720 -5.093 -6.099 1.00 90.44 83 ALA A O 1
ATOM 651 N N . PHE A 1 84 ? 3.126 -4.706 -8.279 1.00 94.12 84 PHE A N 1
ATOM 652 C CA . PHE A 1 84 ? 1.723 -4.705 -8.702 1.00 94.12 84 PHE A CA 1
ATOM 653 C C . PHE A 1 84 ? 1.028 -6.020 -8.339 1.00 94.12 84 PHE A C 1
ATOM 655 O O . PHE A 1 84 ? -0.042 -6.023 -7.733 1.00 94.12 84 PHE A O 1
ATOM 662 N N . TYR A 1 85 ? 1.655 -7.146 -8.687 1.00 95.62 85 TYR A N 1
ATOM 663 C CA . TYR A 1 85 ? 1.083 -8.468 -8.438 1.00 95.62 85 TYR A CA 1
ATOM 664 C C . TYR A 1 85 ? 1.004 -8.782 -6.945 1.00 95.62 85 TYR A C 1
ATOM 666 O O . TYR A 1 85 ? 0.019 -9.363 -6.509 1.00 95.62 85 TYR A O 1
ATOM 674 N N . ALA A 1 86 ? 1.983 -8.347 -6.146 1.00 92.69 86 ALA A N 1
ATOM 675 C CA . ALA A 1 86 ? 1.942 -8.500 -4.695 1.00 92.69 86 ALA A CA 1
ATOM 676 C C . ALA A 1 86 ? 0.775 -7.721 -4.064 1.00 92.69 86 ALA A C 1
ATOM 678 O O . ALA A 1 86 ? 0.085 -8.255 -3.197 1.00 92.69 86 ALA A O 1
ATOM 679 N N . THR A 1 87 ? 0.516 -6.488 -4.517 1.00 93.12 87 THR A N 1
ATOM 680 C CA . THR A 1 87 ? -0.662 -5.717 -4.087 1.00 93.12 87 THR A CA 1
ATOM 681 C C . THR A 1 87 ? -1.962 -6.389 -4.503 1.00 93.12 87 THR A C 1
ATOM 683 O O . THR A 1 87 ? -2.866 -6.538 -3.684 1.00 93.12 87 THR A O 1
ATOM 686 N N . HIS A 1 88 ? -2.057 -6.803 -5.769 1.00 95.00 88 HIS A N 1
ATOM 687 C CA . HIS A 1 88 ? -3.233 -7.493 -6.284 1.00 95.00 88 HIS A CA 1
ATOM 688 C C . HIS A 1 88 ? -3.527 -8.763 -5.476 1.00 95.00 88 HIS A C 1
ATOM 690 O O . HIS A 1 88 ? -4.667 -8.993 -5.088 1.00 95.00 88 HIS A O 1
ATOM 696 N N . ASP A 1 89 ? -2.503 -9.561 -5.182 1.00 95.69 89 ASP A N 1
ATOM 697 C CA . ASP A 1 89 ? -2.628 -10.781 -4.391 1.00 95.69 89 ASP A CA 1
ATOM 698 C C . ASP A 1 89 ? -3.126 -10.519 -2.968 1.00 95.69 89 ASP A C 1
ATOM 700 O O . ASP A 1 89 ? -3.977 -11.268 -2.491 1.00 95.69 89 ASP A O 1
ATOM 704 N N . ALA A 1 90 ? -2.612 -9.483 -2.295 1.00 93.75 90 ALA A N 1
ATOM 705 C CA . ALA A 1 90 ? -3.069 -9.101 -0.957 1.00 93.75 90 ALA A CA 1
ATOM 706 C C . ALA A 1 90 ? -4.556 -8.711 -0.976 1.00 93.75 90 ALA A C 1
ATOM 708 O O . ALA A 1 90 ? -5.348 -9.233 -0.195 1.00 93.75 90 ALA A O 1
ATOM 709 N N . LEU A 1 91 ? -4.958 -7.879 -1.941 1.00 94.12 91 LEU A N 1
ATOM 710 C CA . LEU A 1 91 ? -6.355 -7.472 -2.119 1.00 94.12 91 LEU A CA 1
ATOM 711 C C . LEU A 1 91 ? -7.270 -8.656 -2.457 1.00 94.12 91 LEU A C 1
ATOM 713 O O . LEU A 1 91 ? -8.361 -8.765 -1.910 1.00 94.12 91 LEU A O 1
ATOM 717 N N . ALA A 1 92 ? -6.838 -9.551 -3.348 1.00 95.81 92 ALA A N 1
ATOM 718 C CA . ALA A 1 92 ? -7.643 -10.685 -3.797 1.00 95.81 92 ALA A CA 1
ATOM 719 C C . ALA A 1 92 ? -7.837 -11.758 -2.713 1.00 95.81 92 ALA A C 1
ATOM 721 O O . ALA A 1 92 ? -8.825 -12.491 -2.749 1.00 95.81 92 ALA A O 1
ATOM 722 N N . LYS A 1 93 ? -6.888 -11.882 -1.776 1.00 94.62 93 LYS A N 1
ATOM 723 C CA . LYS A 1 93 ? -6.944 -12.843 -0.662 1.00 94.62 93 LYS A CA 1
ATOM 724 C C . LYS A 1 93 ? -7.656 -12.289 0.567 1.00 94.62 93 LYS A C 1
ATOM 726 O O . LYS A 1 93 ? -8.071 -13.078 1.412 1.00 94.62 93 LYS A O 1
ATOM 731 N N . PHE A 1 94 ? -7.782 -10.971 0.676 1.00 94.56 94 PHE A N 1
ATOM 732 C CA . PHE A 1 94 ? -8.429 -10.339 1.812 1.00 94.56 94 PHE A CA 1
ATOM 733 C C . PHE A 1 94 ? -9.930 -10.658 1.837 1.00 94.56 94 PHE A C 1
ATOM 735 O O . PHE A 1 94 ? -10.665 -10.380 0.888 1.00 94.56 94 PHE A O 1
ATOM 742 N N . VAL A 1 95 ? -10.382 -11.248 2.944 1.00 86.81 95 VAL A N 1
ATOM 743 C CA . VAL A 1 95 ? -11.792 -11.526 3.230 1.00 86.81 95 VAL A CA 1
ATOM 744 C C . VAL A 1 95 ? -12.145 -10.777 4.509 1.00 86.81 95 VAL A C 1
ATOM 746 O O . VAL A 1 95 ? -11.544 -11.036 5.549 1.00 86.81 95 VAL A O 1
ATOM 749 N N . ASN A 1 96 ? -13.081 -9.834 4.395 1.00 67.69 96 ASN A N 1
ATOM 750 C CA . ASN A 1 96 ? -13.544 -8.962 5.479 1.00 67.69 96 ASN A CA 1
ATOM 751 C C . ASN A 1 96 ? -14.550 -9.659 6.406 1.00 67.69 96 ASN A C 1
ATOM 753 O O . ASN A 1 96 ? -15.397 -10.416 5.876 1.00 67.69 96 ASN A O 1
#

Sequence (96 aa):
MHMTEVLPEAGVITDMVNSYKSLGLEVRIAEMDAVIYGAVVDEALHAGITDIHFWGFTDGHNYTWVDHAGPLMFDKQYHAKPAFYATHDALAKFVN

Radius of gyration: 13.88 Å; chains: 1; bounding box: 31×25×40 Å

Foldseek 3Di:
DDACPDDDDPCPLLVVLVVQVVVVDADEAAADQYLQQLRVLLSCVVSPHPHHDHLDAEPLDCSDPDPPSGRHQAYNVRHGDPNVVSNVVSVVPDDD

pLDDT: mean 87.64, std 11.19, range [52.19, 98.06]

Secondary structure (DSSP, 8-state):
---B-SPPPTTHHHHHHHHHHHTT----EEEE-BS-HHHHHHHHHHTT---EEES-SBTTS--SSSTT---SSB-TT-PBPHHHHHHHHHHHH---

Organism: Beauveria bassiana (NCBI:txid176275)

InterPro domains:
  IPR001000 Glycoside hydrolase family 10 domain [PF00331] (2-89)
  IPR001000 Glycoside hydrolase family 10 domain [PS51760] (1-90)
  IPR017853 Glycoside hydrolase superfamily [SSF51445] (1-93)